Protein AF-A0A7S3BEZ9-F1 (afdb_monomer)

pLDDT: mean 72.68, std 18.59, range [38.16, 94.31]

Organism: NCBI:txid676789

Nearest PDB structures (foldseek):
  4niq-assembly1_A  TM=9.915E-01  e=3.257E-05  Saccharomyces cerevisiae S288C
  5fvl-assembly2_B  TM=9.717E-01  e=6.662E-05  Saccharomyces cerevisiae
  4a5x-assembly1_A  TM=9.740E-01  e=1.668E-03  Homo sapiens
  4a5x-assembly2_B  TM=9.701E-01  e=1.770E-03  Homo sapiens
  2crb-assembly1_A  TM=7.505E-01  e=8.538E-02  Mus musculus

Structure (mmCIF, N/CA/C/O backbone):
data_AF-A0A7S3BEZ9-F1
#
_entry.id   AF-A0A7S3BEZ9-F1
#
loop_
_atom_site.group_PDB
_atom_site.id
_atom_site.type_symbol
_atom_site.label_atom_id
_atom_site.label_alt_id
_atom_site.label_comp_id
_atom_site.label_asym_id
_atom_site.label_entity_id
_atom_site.label_seq_id
_atom_site.pdbx_PDB_ins_code
_atom_site.Cartn_x
_atom_site.Cartn_y
_atom_site.Cartn_z
_atom_site.occupancy
_atom_site.B_iso_or_equiv
_atom_site.auth_seq_id
_atom_site.auth_comp_id
_atom_site.auth_asym_id
_atom_site.auth_atom_id
_atom_site.pdbx_PDB_model_num
ATOM 1 N N . ARG A 1 1 ? 32.482 -6.217 -63.072 1.00 49.97 1 ARG A N 1
ATOM 2 C CA . ARG A 1 1 ? 32.325 -4.772 -62.783 1.00 49.97 1 ARG A CA 1
ATOM 3 C C . ARG A 1 1 ? 30.826 -4.522 -62.834 1.00 49.97 1 ARG A C 1
ATOM 5 O O . ARG A 1 1 ? 30.268 -4.773 -63.882 1.00 49.97 1 ARG A O 1
ATOM 12 N N . ASP A 1 2 ? 30.095 -4.212 -61.782 1.00 45.16 2 ASP A N 1
ATOM 13 C CA . ASP A 1 2 ? 30.437 -3.651 -60.484 1.00 45.16 2 ASP A CA 1
ATOM 14 C C . ASP A 1 2 ? 29.335 -4.086 -59.501 1.00 45.16 2 ASP A C 1
ATOM 16 O O . ASP A 1 2 ? 28.160 -4.109 -59.862 1.00 45.16 2 ASP A O 1
ATOM 20 N N . ALA A 1 3 ? 29.726 -4.532 -58.310 1.00 56.84 3 ALA A N 1
ATOM 21 C CA . ALA A 1 3 ? 28.815 -4.976 -57.267 1.00 56.84 3 ALA A CA 1
ATOM 22 C C . ALA A 1 3 ? 28.530 -3.791 -56.342 1.00 56.84 3 ALA A C 1
ATOM 24 O O . ALA A 1 3 ? 29.341 -3.489 -55.469 1.00 56.84 3 ALA A O 1
ATOM 25 N N . THR A 1 4 ? 27.383 -3.132 -56.502 1.00 60.38 4 THR A N 1
ATOM 26 C CA . THR A 1 4 ? 27.007 -2.012 -55.631 1.00 60.38 4 THR A CA 1
ATOM 27 C C . THR A 1 4 ? 25.866 -2.402 -54.684 1.00 60.38 4 THR A C 1
ATOM 29 O O . THR A 1 4 ? 24.685 -2.291 -54.987 1.00 60.38 4 THR A O 1
ATOM 32 N N . ALA A 1 5 ? 26.298 -2.929 -53.536 1.00 56.25 5 ALA A N 1
ATOM 33 C CA . ALA A 1 5 ? 25.786 -2.769 -52.171 1.00 56.25 5 ALA A CA 1
ATOM 34 C C . ALA A 1 5 ? 24.265 -2.639 -51.911 1.00 56.25 5 ALA A C 1
ATOM 36 O O . ALA A 1 5 ? 23.652 -1.586 -52.075 1.00 56.25 5 ALA A O 1
ATOM 37 N N . LEU A 1 6 ? 23.713 -3.685 -51.286 1.00 54.84 6 LEU A N 1
ATOM 38 C CA . LEU A 1 6 ? 22.530 -3.610 -50.424 1.00 54.84 6 LEU A CA 1
ATOM 39 C C . LEU A 1 6 ? 22.815 -2.715 -49.195 1.00 54.84 6 LEU A C 1
ATOM 41 O O . LEU A 1 6 ? 23.927 -2.759 -48.660 1.00 54.84 6 LEU A O 1
ATOM 45 N N . PRO A 1 7 ? 21.836 -1.940 -48.690 1.00 61.09 7 PRO A N 1
ATOM 46 C CA . PRO A 1 7 ? 22.028 -1.133 -47.490 1.00 61.09 7 PRO A CA 1
ATOM 47 C C . PRO A 1 7 ? 22.248 -2.031 -46.260 1.00 61.09 7 PRO A C 1
ATOM 49 O O . PRO A 1 7 ? 21.551 -3.040 -46.106 1.00 61.09 7 PRO A O 1
ATOM 52 N N . PRO A 1 8 ? 23.157 -1.673 -45.332 1.00 58.94 8 PRO A N 1
ATOM 53 C CA . PRO A 1 8 ? 23.285 -2.404 -44.085 1.00 58.94 8 PRO A CA 1
ATOM 54 C C . PRO A 1 8 ? 21.978 -2.282 -43.300 1.00 58.94 8 PRO A C 1
ATOM 56 O O . PRO A 1 8 ? 21.511 -1.182 -42.988 1.00 58.94 8 PRO A O 1
ATOM 59 N N . CYS A 1 9 ? 21.398 -3.436 -42.966 1.00 47.84 9 CYS A N 1
ATOM 60 C CA . CYS A 1 9 ? 20.306 -3.575 -42.016 1.00 47.84 9 CYS A CA 1
ATOM 61 C C . CYS A 1 9 ? 20.546 -2.638 -40.824 1.00 47.84 9 CYS A C 1
ATOM 63 O O . CYS A 1 9 ? 21.565 -2.759 -40.138 1.00 47.84 9 CYS A O 1
ATOM 65 N N . ARG A 1 10 ? 19.613 -1.709 -40.564 1.00 52.47 10 ARG A N 1
ATOM 66 C CA . ARG A 1 10 ? 19.611 -0.873 -39.355 1.00 52.47 10 ARG A CA 1
ATOM 67 C C . ARG A 1 10 ? 19.672 -1.789 -38.137 1.00 52.47 10 ARG A C 1
ATOM 69 O O . ARG A 1 10 ? 18.662 -2.320 -37.676 1.00 52.47 10 ARG A O 1
ATOM 76 N N . ARG A 1 11 ? 20.881 -1.983 -37.614 1.00 51.56 11 ARG A N 1
ATOM 77 C CA . ARG A 1 11 ? 21.129 -2.731 -36.391 1.00 51.56 11 ARG A CA 1
ATOM 78 C C . ARG A 1 11 ? 20.427 -1.977 -35.274 1.00 51.56 11 ARG A C 1
ATOM 80 O O . ARG A 1 11 ? 20.791 -0.854 -34.937 1.00 51.56 11 ARG A O 1
ATOM 87 N N . ARG A 1 12 ? 19.375 -2.611 -34.770 1.00 54.81 12 A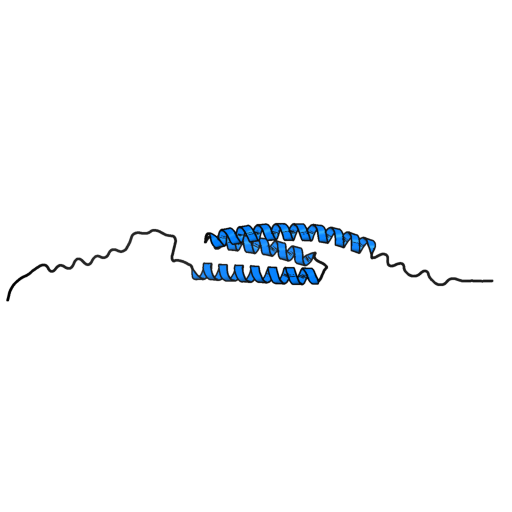RG A N 1
ATOM 88 C CA . ARG A 1 12 ? 18.493 -2.221 -33.670 1.00 54.81 12 ARG A CA 1
ATOM 89 C C . ARG A 1 12 ? 19.327 -1.829 -32.439 1.00 54.81 12 ARG A C 1
ATOM 91 O O . ARG A 1 12 ? 19.551 -2.634 -31.541 1.00 54.81 12 ARG A O 1
ATOM 98 N N . ARG A 1 13 ? 19.817 -0.588 -32.408 1.00 53.06 13 ARG A N 1
ATOM 99 C CA . ARG A 1 13 ? 20.582 0.024 -31.311 1.00 53.06 13 ARG A CA 1
ATOM 100 C C . ARG A 1 13 ? 19.617 0.429 -30.189 1.00 53.06 13 ARG A C 1
ATOM 102 O O . ARG A 1 13 ? 19.480 1.597 -29.869 1.00 53.06 13 ARG A O 1
ATOM 109 N N . GLY A 1 14 ? 18.862 -0.540 -29.674 1.00 53.50 14 GLY A N 1
ATOM 110 C CA . GLY A 1 14 ? 17.801 -0.296 -28.690 1.00 53.50 14 GLY A CA 1
ATOM 111 C C . GLY A 1 14 ? 17.552 -1.438 -27.706 1.00 53.50 14 GLY A C 1
ATOM 112 O O . GLY A 1 14 ? 16.624 -1.355 -26.913 1.00 53.50 14 GLY A O 1
ATOM 113 N N . SER A 1 15 ? 18.338 -2.520 -27.731 1.00 55.62 15 SER A N 1
ATOM 114 C CA . SER A 1 15 ? 18.102 -3.686 -26.863 1.00 55.62 15 SER A CA 1
ATOM 115 C C . SER A 1 15 ? 19.077 -3.818 -25.689 1.00 55.62 15 SER A C 1
ATOM 117 O O . SER A 1 15 ? 18.706 -4.428 -24.692 1.00 55.62 15 SER A O 1
ATOM 119 N N . ALA A 1 16 ? 20.282 -3.241 -25.753 1.00 54.56 16 ALA A N 1
ATOM 120 C CA . ALA A 1 16 ? 21.244 -3.299 -24.646 1.00 54.56 16 ALA A CA 1
ATOM 121 C C . ALA A 1 16 ? 20.912 -2.281 -23.538 1.00 54.56 16 ALA A C 1
ATOM 123 O O . ALA A 1 16 ? 20.805 -2.660 -22.374 1.00 54.56 16 ALA A O 1
ATOM 124 N N . GLU A 1 17 ? 20.633 -1.024 -23.900 1.00 52.66 17 GLU A N 1
ATOM 125 C CA . GLU A 1 17 ? 20.194 0.015 -22.953 1.00 52.66 17 GLU A CA 1
ATOM 126 C C . GLU A 1 17 ? 18.834 -0.303 -22.326 1.00 52.66 17 GLU A C 1
ATOM 128 O O . GLU A 1 17 ? 18.657 -0.143 -21.123 1.00 52.66 17 GLU A O 1
ATOM 133 N N . ALA A 1 18 ? 17.892 -0.852 -23.101 1.00 54.62 18 ALA A N 1
ATOM 134 C CA . ALA A 1 18 ? 16.597 -1.278 -22.572 1.00 54.62 18 ALA A CA 1
ATOM 135 C C . ALA A 1 18 ? 16.729 -2.432 -21.559 1.00 54.62 18 ALA A C 1
ATOM 137 O O . ALA A 1 18 ? 15.995 -2.464 -20.573 1.00 54.62 18 ALA A O 1
ATOM 138 N N . ARG A 1 19 ? 17.684 -3.355 -21.758 1.00 58.59 19 ARG A N 1
ATOM 139 C CA . ARG A 1 19 ? 17.983 -4.444 -20.808 1.00 58.59 19 ARG A CA 1
ATOM 140 C C . ARG A 1 19 ? 18.719 -3.944 -19.560 1.00 58.59 19 ARG A C 1
ATOM 142 O O . ARG A 1 19 ? 18.429 -4.420 -18.466 1.00 58.59 19 ARG A O 1
ATOM 149 N N . ALA A 1 20 ? 19.622 -2.971 -19.696 1.00 58.28 20 ALA A N 1
ATOM 150 C CA . ALA A 1 20 ? 20.299 -2.335 -18.563 1.00 58.28 20 ALA A CA 1
ATOM 151 C C . ALA A 1 20 ? 19.331 -1.484 -17.718 1.00 58.28 20 ALA A C 1
ATOM 153 O O . ALA A 1 20 ? 19.311 -1.600 -16.493 1.00 58.28 20 ALA A O 1
ATOM 154 N N . ALA A 1 21 ? 18.455 -0.712 -18.367 1.00 58.12 21 ALA A N 1
ATOM 155 C CA . ALA A 1 21 ? 17.374 0.018 -17.711 1.00 58.12 21 ALA A CA 1
ATOM 156 C C . ALA A 1 21 ? 16.372 -0.930 -17.031 1.00 58.12 21 ALA A C 1
ATOM 158 O O . ALA A 1 21 ? 15.931 -0.646 -15.922 1.00 58.12 21 ALA A O 1
ATOM 159 N N . ALA A 1 22 ? 16.061 -2.082 -17.640 1.00 57.75 22 ALA A N 1
ATOM 160 C CA . ALA A 1 22 ? 15.207 -3.104 -17.030 1.00 57.75 22 ALA A CA 1
ATOM 161 C C . ALA A 1 22 ? 15.854 -3.761 -15.798 1.00 57.75 22 ALA A C 1
ATOM 163 O O . ALA A 1 22 ? 15.165 -3.992 -14.810 1.00 57.75 22 ALA A O 1
ATOM 164 N N . ARG A 1 23 ? 17.173 -4.005 -15.809 1.00 61.34 23 ARG A N 1
ATOM 165 C CA . ARG A 1 23 ? 17.905 -4.502 -14.628 1.00 61.34 23 ARG A CA 1
ATOM 166 C C . ARG A 1 23 ? 17.942 -3.478 -13.492 1.00 61.34 23 ARG A C 1
ATOM 168 O O . ARG A 1 23 ? 17.715 -3.845 -12.345 1.00 61.34 23 ARG A O 1
ATOM 175 N N . ARG A 1 24 ? 18.158 -2.195 -13.800 1.00 60.50 24 ARG A N 1
ATOM 176 C CA . ARG A 1 24 ? 18.119 -1.112 -12.801 1.00 60.50 24 ARG A CA 1
ATOM 177 C C . ARG A 1 24 ? 16.710 -0.910 -12.229 1.00 60.50 24 ARG A C 1
ATOM 179 O O . ARG A 1 24 ? 16.564 -0.737 -11.025 1.00 60.50 24 ARG A O 1
ATOM 186 N N . ALA A 1 25 ? 15.679 -1.006 -13.070 1.00 61.22 25 ALA A N 1
ATOM 187 C CA . ALA A 1 25 ? 14.281 -0.928 -12.649 1.00 61.22 25 ALA A CA 1
ATOM 188 C C . ALA A 1 25 ? 13.854 -2.128 -11.786 1.00 61.22 25 ALA A C 1
ATOM 190 O O . ALA A 1 25 ? 13.164 -1.929 -10.792 1.00 61.22 25 ALA A O 1
ATOM 191 N N . ALA A 1 26 ? 14.308 -3.346 -12.106 1.00 63.16 26 ALA A N 1
ATOM 192 C CA . ALA A 1 26 ? 14.047 -4.540 -11.298 1.00 63.16 26 ALA A CA 1
ATOM 193 C C . ALA A 1 26 ? 14.690 -4.449 -9.902 1.00 63.16 26 ALA A C 1
ATOM 195 O O . ALA A 1 26 ? 14.084 -4.857 -8.915 1.00 63.16 26 ALA A O 1
ATOM 196 N N . MET A 1 27 ? 15.887 -3.861 -9.805 1.00 65.56 27 MET A N 1
ATOM 197 C CA . MET A 1 27 ? 16.560 -3.660 -8.521 1.00 65.56 27 MET A CA 1
ATOM 198 C C . MET A 1 27 ? 15.812 -2.640 -7.656 1.00 65.56 27 MET A C 1
ATOM 200 O O . MET A 1 27 ? 15.576 -2.897 -6.482 1.00 65.56 27 MET A O 1
ATOM 204 N N . SER A 1 28 ? 15.341 -1.527 -8.230 1.00 72.00 28 SER A N 1
ATOM 205 C CA . SER A 1 28 ? 14.499 -0.573 -7.497 1.00 72.00 28 SER A CA 1
ATOM 206 C C . SER A 1 28 ? 13.116 -1.137 -7.145 1.00 72.00 28 SER A C 1
ATOM 208 O O . SER A 1 28 ? 12.633 -0.886 -6.047 1.00 72.00 28 SER A O 1
ATOM 210 N N . PHE A 1 29 ? 12.495 -1.934 -8.020 1.00 75.69 29 PHE A N 1
ATOM 211 C CA . PHE A 1 29 ? 11.214 -2.593 -7.748 1.00 75.69 29 PHE A CA 1
ATOM 212 C C . PHE A 1 29 ? 11.270 -3.482 -6.500 1.00 75.69 29 PHE A C 1
ATOM 214 O O . PHE A 1 29 ? 10.401 -3.368 -5.636 1.00 75.69 29 PHE A O 1
ATOM 221 N N . SER A 1 30 ? 12.305 -4.321 -6.380 1.00 78.06 30 SER A N 1
ATOM 222 C CA . SER A 1 30 ? 12.477 -5.193 -5.214 1.00 78.06 30 SER A CA 1
ATOM 223 C C . SER A 1 30 ? 12.607 -4.397 -3.916 1.00 78.06 30 SER A C 1
ATOM 225 O O . SER A 1 30 ? 11.914 -4.721 -2.959 1.00 78.06 30 SER A O 1
ATOM 227 N N . ASN A 1 31 ? 13.382 -3.304 -3.917 1.00 84.81 31 ASN A N 1
ATOM 228 C CA . ASN A 1 31 ? 13.535 -2.443 -2.739 1.00 84.81 31 ASN A CA 1
ATOM 229 C C . ASN A 1 31 ? 12.192 -1.832 -2.301 1.00 84.81 31 ASN A C 1
ATOM 231 O O . ASN A 1 31 ? 11.801 -1.963 -1.147 1.00 84.81 31 ASN A O 1
ATOM 235 N N . PHE A 1 32 ? 11.437 -1.219 -3.223 1.00 84.50 32 PHE A N 1
ATOM 236 C CA . PHE A 1 32 ? 10.147 -0.607 -2.874 1.00 84.50 32 PHE A CA 1
ATOM 237 C C . PHE A 1 32 ? 9.112 -1.636 -2.415 1.00 84.50 32 PHE A C 1
ATOM 239 O O . PHE A 1 32 ? 8.347 -1.368 -1.491 1.00 84.50 32 PHE A O 1
ATOM 246 N N . LYS A 1 33 ? 9.091 -2.816 -3.044 1.00 84.25 33 LYS A N 1
ATOM 247 C CA . LYS A 1 33 ? 8.222 -3.926 -2.643 1.00 84.25 33 LYS A CA 1
ATOM 248 C C . LYS A 1 33 ? 8.562 -4.404 -1.229 1.00 84.25 33 LYS A C 1
ATOM 250 O O . LYS A 1 33 ? 7.650 -4.618 -0.438 1.00 84.25 33 LYS A O 1
ATOM 255 N N . GLU A 1 34 ? 9.839 -4.606 -0.921 1.00 89.19 34 GLU A N 1
ATOM 256 C CA . GLU A 1 34 ? 10.287 -5.065 0.398 1.00 89.19 34 GLU A CA 1
ATOM 257 C C . GLU A 1 34 ? 9.929 -4.051 1.482 1.00 89.19 34 GLU A C 1
ATOM 259 O O . GLU A 1 34 ? 9.266 -4.416 2.451 1.00 89.19 34 GLU A O 1
ATOM 264 N N . THR A 1 35 ? 10.236 -2.770 1.260 1.00 90.00 35 THR A N 1
ATOM 265 C CA . THR A 1 35 ? 9.848 -1.683 2.167 1.00 90.00 35 THR A CA 1
ATOM 266 C C . THR A 1 35 ? 8.331 -1.623 2.369 1.00 90.00 35 THR A C 1
ATOM 268 O O . THR A 1 35 ? 7.865 -1.525 3.502 1.00 90.00 35 THR A O 1
ATOM 271 N N . ALA A 1 36 ? 7.534 -1.747 1.301 1.00 90.50 36 ALA A N 1
ATOM 272 C CA . ALA A 1 36 ? 6.075 -1.755 1.409 1.00 90.50 36 ALA A CA 1
ATOM 273 C C . ALA A 1 36 ? 5.563 -2.922 2.271 1.00 90.50 36 ALA A C 1
ATOM 275 O O . ALA A 1 36 ? 4.684 -2.731 3.109 1.00 90.50 36 ALA A O 1
ATOM 276 N N . ILE A 1 37 ? 6.136 -4.120 2.110 1.00 91.19 37 ILE A N 1
ATOM 277 C CA . ILE A 1 37 ? 5.778 -5.297 2.913 1.00 91.19 37 ILE A CA 1
ATOM 278 C C . ILE A 1 37 ? 6.115 -5.078 4.392 1.00 91.19 37 ILE A C 1
ATOM 280 O O . ILE A 1 37 ? 5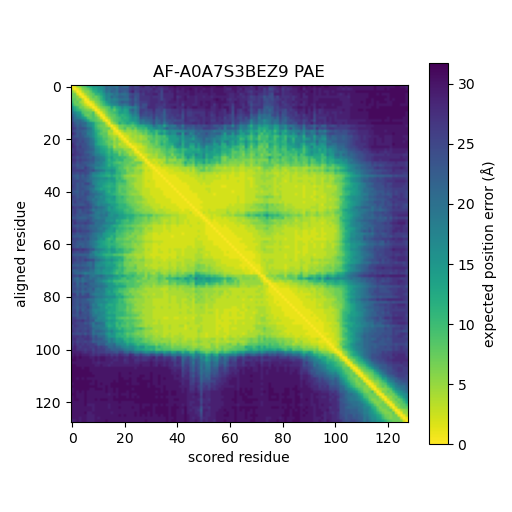.339 -5.494 5.251 1.00 91.19 37 ILE A O 1
ATOM 284 N N . GLU A 1 38 ? 7.233 -4.427 4.712 1.00 93.62 38 GLU A N 1
ATOM 285 C CA . GLU A 1 38 ? 7.566 -4.108 6.104 1.00 93.62 38 GLU A CA 1
ATOM 286 C C . GLU A 1 38 ? 6.538 -3.177 6.749 1.00 93.62 38 GLU A C 1
ATOM 288 O O . GLU A 1 38 ? 6.105 -3.430 7.874 1.00 93.62 38 GLU A O 1
ATOM 293 N N . TYR A 1 39 ? 6.099 -2.138 6.033 1.00 94.06 39 TYR A N 1
ATOM 294 C CA . TYR A 1 39 ? 5.050 -1.247 6.529 1.00 94.06 39 TYR A CA 1
ATOM 295 C C . TYR A 1 39 ? 3.712 -1.967 6.699 1.00 94.06 39 TYR A C 1
ATOM 297 O O . TYR A 1 39 ? 3.066 -1.779 7.725 1.00 94.06 39 TYR A O 1
ATOM 305 N N . VAL A 1 40 ? 3.326 -2.840 5.761 1.00 92.38 40 VAL A N 1
ATOM 306 C CA . VAL A 1 40 ? 2.110 -3.661 5.899 1.00 92.38 40 VAL A CA 1
ATOM 307 C C . VAL A 1 40 ? 2.187 -4.556 7.132 1.00 92.38 40 VAL A C 1
ATOM 309 O O . VAL A 1 40 ? 1.227 -4.625 7.889 1.00 92.38 40 VAL A O 1
ATOM 312 N N . LYS A 1 41 ? 3.320 -5.222 7.378 1.00 93.62 41 LYS A N 1
ATOM 313 C CA . LYS A 1 41 ? 3.486 -6.072 8.568 1.00 93.62 41 LYS A CA 1
ATOM 314 C C . LYS A 1 41 ? 3.303 -5.281 9.861 1.00 93.62 41 LYS A C 1
ATOM 316 O O . LYS A 1 41 ? 2.619 -5.753 10.762 1.00 93.62 41 LYS A O 1
ATOM 321 N N . LYS A 1 42 ? 3.880 -4.077 9.930 1.00 94.19 42 LYS A N 1
ATOM 322 C CA . LYS A 1 42 ? 3.681 -3.164 11.064 1.00 94.19 42 LYS A 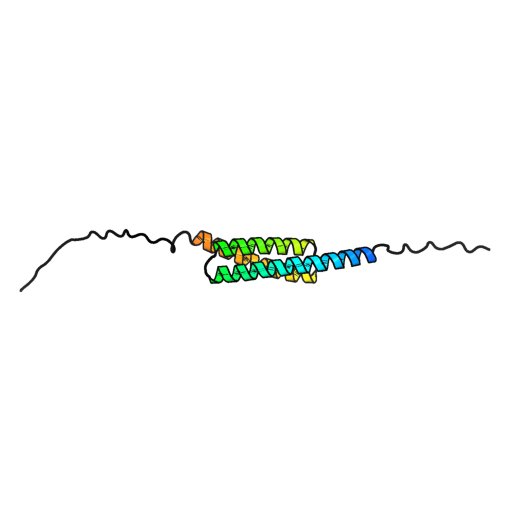CA 1
ATOM 323 C C . LYS A 1 42 ? 2.214 -2.753 11.185 1.00 94.19 42 LYS A C 1
ATOM 325 O O . LYS A 1 42 ? 1.662 -2.816 12.271 1.00 94.19 42 LYS A O 1
ATOM 330 N N . ALA A 1 43 ? 1.563 -2.418 10.073 1.00 92.88 43 ALA A N 1
ATOM 331 C CA . ALA A 1 43 ? 0.154 -2.038 10.062 1.00 92.88 43 ALA A CA 1
ATOM 332 C C . ALA A 1 43 ? -0.765 -3.164 10.565 1.00 92.88 43 ALA A C 1
ATOM 334 O O . ALA A 1 43 ? -1.681 -2.895 11.330 1.00 92.88 43 ALA A O 1
ATOM 335 N N . VAL A 1 44 ? -0.509 -4.418 10.175 1.00 93.25 44 VAL A N 1
ATOM 336 C CA . VAL A 1 44 ? -1.265 -5.592 10.648 1.00 93.25 44 VAL A CA 1
ATOM 337 C C . VAL A 1 44 ? -1.061 -5.825 12.146 1.00 93.25 44 VAL A C 1
ATOM 339 O O . VAL A 1 44 ? -2.009 -6.204 12.832 1.00 93.25 44 VAL A O 1
ATOM 342 N N . ALA A 1 45 ? 0.151 -5.599 12.660 1.00 94.31 45 ALA A N 1
ATOM 343 C CA . ALA A 1 45 ? 0.417 -5.695 14.093 1.00 94.31 45 ALA A CA 1
ATOM 344 C C . ALA A 1 45 ? -0.418 -4.664 14.871 1.00 94.31 45 ALA A C 1
ATOM 346 O O . ALA A 1 45 ? -1.191 -5.051 15.740 1.00 94.31 45 ALA A O 1
ATOM 347 N N . GLU A 1 46 ? -0.367 -3.391 14.468 1.00 91.88 46 GLU A N 1
ATOM 348 C CA . GLU A 1 46 ? -1.153 -2.307 15.081 1.00 91.88 46 GLU A CA 1
ATOM 349 C C . GLU A 1 46 ? -2.671 -2.528 14.954 1.00 91.88 46 GLU A C 1
ATOM 351 O O . GLU A 1 46 ? -3.429 -2.259 15.882 1.00 91.88 46 GLU A O 1
ATOM 356 N N . ASP A 1 47 ? -3.129 -3.054 13.813 1.00 91.00 47 ASP A N 1
ATOM 357 C CA . ASP A 1 47 ? -4.533 -3.414 13.575 1.00 91.00 47 ASP A CA 1
ATOM 358 C C . ASP A 1 47 ? -5.002 -4.513 14.542 1.00 91.00 47 ASP A C 1
ATOM 360 O O . ASP A 1 47 ? -6.088 -4.437 15.113 1.00 91.00 47 ASP A O 1
ATOM 364 N N . THR A 1 48 ? -4.147 -5.506 14.799 1.00 90.50 48 THR A N 1
ATOM 365 C CA . THR A 1 48 ? -4.429 -6.585 15.760 1.00 90.50 48 THR A CA 1
ATOM 366 C C . THR A 1 48 ? -4.414 -6.081 17.206 1.00 90.50 48 THR A C 1
ATOM 368 O O . THR A 1 48 ? -5.166 -6.585 18.039 1.00 90.50 48 THR A O 1
ATOM 371 N N . GLU A 1 49 ? -3.599 -5.068 17.506 1.00 90.50 49 GLU A N 1
ATOM 372 C CA . GLU A 1 49 ? -3.556 -4.395 18.811 1.00 90.50 49 GLU A CA 1
ATOM 373 C C . GLU A 1 49 ? -4.740 -3.436 19.040 1.00 90.50 49 GLU A C 1
ATOM 375 O O . GLU A 1 49 ? -4.955 -2.976 20.161 1.00 90.50 49 GLU A O 1
ATOM 380 N N . GLY A 1 50 ? -5.550 -3.165 18.010 1.00 86.56 50 GLY A N 1
ATOM 381 C CA . GLY A 1 50 ? -6.691 -2.248 18.077 1.00 86.56 50 GLY A CA 1
ATOM 382 C C . GLY A 1 50 ? -6.326 -0.776 17.853 1.00 86.56 50 GLY A C 1
ATOM 383 O O . GLY A 1 50 ? -7.181 0.099 18.006 1.00 86.56 50 GLY A O 1
ATOM 384 N N . ASN A 1 51 ? -5.088 -0.488 17.442 1.00 89.31 51 ASN A N 1
ATOM 385 C CA . ASN A 1 51 ? -4.600 0.851 17.111 1.00 89.31 51 ASN A CA 1
ATOM 386 C C . ASN A 1 51 ? -4.947 1.221 15.660 1.00 89.31 51 ASN A C 1
ATOM 388 O O . ASN A 1 51 ? -4.076 1.466 14.820 1.00 89.31 51 ASN A O 1
ATOM 392 N N . TYR A 1 52 ? -6.242 1.293 15.349 1.00 88.44 52 TYR A N 1
ATOM 393 C CA . TYR A 1 52 ? -6.726 1.476 13.976 1.00 88.44 52 TYR A CA 1
ATOM 394 C C . TYR A 1 52 ? -6.260 2.793 13.321 1.00 88.44 52 TYR A C 1
ATOM 396 O O . TYR A 1 52 ? -6.001 2.822 12.119 1.00 88.44 52 TYR A O 1
ATOM 404 N N . GLU A 1 53 ? -6.084 3.876 14.089 1.00 88.50 53 GLU A N 1
ATOM 405 C CA . GLU A 1 53 ? -5.581 5.161 13.569 1.00 88.50 53 GLU A CA 1
ATOM 406 C C . GLU A 1 53 ? -4.119 5.082 13.106 1.00 88.50 53 GLU A C 1
ATOM 408 O O . GLU A 1 53 ? -3.752 5.644 12.068 1.00 88.50 53 GLU A O 1
ATOM 413 N N . ALA A 1 54 ? -3.273 4.391 13.876 1.00 89.56 54 ALA A N 1
ATOM 414 C CA . ALA A 1 54 ? -1.868 4.185 13.540 1.00 89.56 54 ALA A CA 1
ATOM 415 C C . ALA A 1 54 ? -1.728 3.171 12.397 1.00 89.56 54 ALA A C 1
ATOM 417 O O . ALA A 1 54 ? -1.001 3.427 11.432 1.00 89.56 54 ALA A O 1
ATOM 418 N N . ALA A 1 55 ? -2.500 2.080 12.453 1.00 91.06 55 ALA A N 1
ATOM 419 C CA . ALA A 1 55 ? -2.570 1.075 11.400 1.00 91.06 55 ALA A CA 1
ATOM 420 C C . ALA A 1 55 ? -2.963 1.697 10.053 1.00 91.06 55 ALA A C 1
ATOM 422 O O . ALA A 1 55 ? -2.285 1.474 9.050 1.00 91.06 55 ALA A O 1
ATOM 423 N N . TYR A 1 56 ? -3.999 2.544 10.027 1.00 90.81 56 TYR A N 1
ATOM 424 C CA . TYR A 1 56 ? -4.439 3.228 8.810 1.00 90.81 56 TYR A CA 1
ATOM 425 C C . TYR A 1 56 ? -3.322 4.075 8.185 1.00 90.81 56 TYR A C 1
ATOM 427 O O . TYR A 1 56 ? -3.062 3.966 6.986 1.00 90.81 56 TYR A O 1
ATOM 435 N N . LYS A 1 57 ? -2.607 4.874 8.989 1.00 92.19 57 LYS A N 1
ATOM 436 C CA . LYS A 1 57 ? -1.476 5.684 8.500 1.00 92.19 57 LYS A CA 1
ATOM 437 C C . LYS A 1 57 ? -0.390 4.808 7.870 1.00 92.19 57 LYS A C 1
ATOM 439 O O . LYS A 1 57 ? 0.086 5.122 6.781 1.00 92.19 57 LYS A O 1
ATOM 444 N N . LEU A 1 58 ? -0.043 3.691 8.512 1.00 94.12 58 LEU A N 1
ATOM 445 C CA . LEU A 1 58 ? 0.947 2.742 7.996 1.00 94.12 58 LEU A CA 1
ATOM 446 C C . LEU A 1 58 ? 0.490 2.074 6.690 1.00 94.12 58 LEU A C 1
ATOM 448 O O . LEU A 1 58 ? 1.300 1.936 5.770 1.00 94.12 58 LEU A O 1
ATOM 452 N N . TYR A 1 59 ? -0.794 1.717 6.570 1.00 93.38 59 TYR A N 1
ATOM 453 C CA . TYR A 1 59 ? -1.361 1.203 5.320 1.00 93.38 59 TYR A CA 1
ATOM 454 C C . TYR A 1 59 ? -1.269 2.231 4.190 1.00 93.38 59 TYR A C 1
ATOM 456 O O . TYR A 1 59 ? -0.813 1.889 3.100 1.00 93.38 59 TYR A O 1
ATOM 464 N N . VAL A 1 60 ? -1.622 3.497 4.440 1.00 91.44 60 VAL A N 1
ATOM 465 C CA . VAL A 1 60 ? -1.507 4.570 3.435 1.00 91.44 60 VAL A CA 1
ATOM 466 C C . VAL A 1 60 ? -0.058 4.731 2.972 1.00 91.44 60 VAL A C 1
ATOM 468 O O . VAL A 1 60 ? 0.201 4.726 1.768 1.00 91.44 60 VAL A O 1
ATOM 471 N N . THR A 1 61 ? 0.899 4.780 3.902 1.00 92.38 61 THR A N 1
ATOM 472 C CA . THR A 1 61 ? 2.330 4.851 3.572 1.00 92.38 61 THR A CA 1
ATOM 473 C C . THR A 1 61 ? 2.787 3.644 2.744 1.00 92.38 61 THR A C 1
ATOM 475 O O . THR A 1 61 ? 3.486 3.809 1.745 1.00 92.38 61 THR A O 1
ATOM 478 N N . ALA A 1 62 ? 2.358 2.423 3.082 1.00 91.75 62 ALA A N 1
ATOM 479 C CA . ALA A 1 62 ? 2.675 1.233 2.290 1.00 91.75 62 ALA A CA 1
ATOM 480 C C . ALA A 1 62 ? 2.121 1.315 0.853 1.00 91.75 62 ALA A C 1
ATOM 482 O O . ALA A 1 62 ? 2.812 0.954 -0.107 1.00 91.75 62 ALA A O 1
ATOM 483 N N . LEU A 1 63 ? 0.894 1.821 0.685 1.00 91.00 63 LEU A N 1
ATOM 484 C CA . LEU A 1 63 ? 0.243 1.985 -0.619 1.00 91.00 63 LEU A CA 1
ATOM 485 C C . LEU A 1 63 ? 0.997 2.975 -1.526 1.00 91.00 63 LEU A C 1
ATOM 487 O O . LEU A 1 63 ? 1.082 2.754 -2.739 1.00 91.00 63 LEU A O 1
ATOM 491 N N . GLU A 1 64 ? 1.612 4.022 -0.971 1.00 90.31 64 GLU A N 1
ATOM 492 C CA . GLU A 1 64 ? 2.454 4.957 -1.734 1.00 90.31 64 GLU A CA 1
ATOM 493 C C . GLU A 1 64 ? 3.694 4.274 -2.337 1.00 90.31 64 GLU A C 1
ATOM 495 O O . GLU A 1 64 ? 4.040 4.495 -3.509 1.00 90.31 64 GLU A O 1
ATOM 500 N N . TYR A 1 65 ? 4.327 3.372 -1.581 1.00 90.06 65 TYR A N 1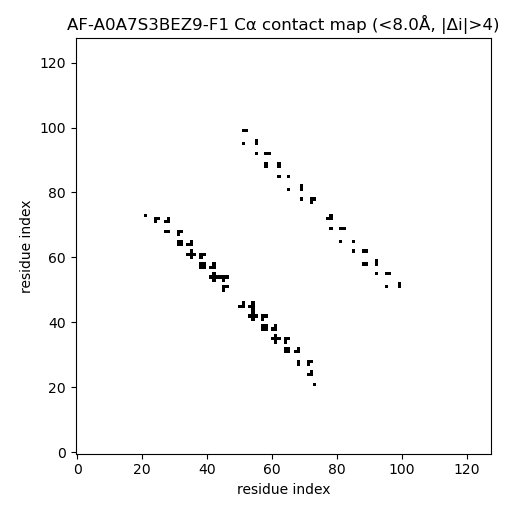
ATOM 501 C CA . TYR A 1 65 ? 5.445 2.566 -2.078 1.00 90.06 65 TYR A CA 1
ATOM 502 C C . TYR A 1 65 ? 5.000 1.589 -3.172 1.00 90.06 65 TYR A C 1
ATOM 504 O O . TYR A 1 65 ? 5.659 1.490 -4.212 1.00 90.06 65 TYR A O 1
ATOM 512 N N . PHE A 1 66 ? 3.845 0.935 -3.009 1.00 87.75 66 PHE A N 1
ATOM 513 C CA . PHE A 1 66 ? 3.277 0.065 -4.045 1.00 87.75 66 PHE A CA 1
ATOM 514 C C . PHE A 1 66 ? 2.963 0.819 -5.345 1.00 87.75 66 PHE A C 1
ATOM 516 O O . PHE A 1 66 ? 3.259 0.325 -6.436 1.00 87.75 66 PHE A O 1
ATOM 523 N N . LYS A 1 67 ? 2.435 2.046 -5.258 1.00 87.44 67 LYS A N 1
ATOM 524 C CA . LYS A 1 67 ? 2.188 2.904 -6.429 1.00 87.44 67 LYS A CA 1
ATOM 525 C C . LYS A 1 67 ? 3.482 3.234 -7.173 1.00 87.44 67 LYS A C 1
ATOM 527 O O . LYS A 1 67 ? 3.528 3.198 -8.405 1.00 87.44 67 LYS A O 1
ATOM 532 N N . THR A 1 68 ? 4.550 3.515 -6.430 1.00 86.12 68 THR A N 1
ATOM 533 C CA . THR A 1 68 ? 5.878 3.766 -7.004 1.00 86.12 68 THR A CA 1
ATOM 534 C C . THR A 1 68 ? 6.433 2.508 -7.670 1.00 86.12 68 THR A C 1
ATOM 536 O O . THR A 1 68 ? 6.939 2.577 -8.790 1.00 86.12 68 THR A O 1
ATOM 539 N N . ALA A 1 69 ? 6.249 1.338 -7.057 1.00 85.25 69 ALA A N 1
ATOM 540 C CA . ALA A 1 69 ? 6.625 0.058 -7.647 1.00 85.25 69 ALA A CA 1
ATOM 541 C C . ALA A 1 69 ? 5.871 -0.225 -8.967 1.00 85.25 69 ALA A C 1
ATOM 543 O O . ALA A 1 69 ? 6.495 -0.624 -9.952 1.00 85.25 69 ALA A O 1
ATOM 544 N N . LEU A 1 70 ? 4.568 0.085 -9.053 1.00 85.25 70 LEU A N 1
ATOM 545 C CA . LEU A 1 70 ? 3.780 -0.040 -10.295 1.00 85.25 70 LEU A CA 1
ATOM 546 C C . LEU A 1 70 ? 4.289 0.858 -11.433 1.00 85.25 70 LEU A C 1
ATOM 548 O O . LEU A 1 70 ? 4.206 0.473 -12.604 1.00 85.25 70 LEU A O 1
ATOM 552 N N . LYS A 1 71 ? 4.817 2.045 -11.103 1.00 82.62 71 LYS A N 1
ATOM 553 C CA . LYS A 1 71 ? 5.348 3.009 -12.081 1.00 82.62 71 LYS A CA 1
ATOM 554 C C . LYS A 1 71 ? 6.590 2.479 -12.802 1.00 82.62 71 LYS A C 1
ATOM 556 O O . LYS A 1 71 ? 6.741 2.712 -14.001 1.00 82.62 71 LYS A O 1
ATOM 561 N N . TYR A 1 72 ? 7.474 1.791 -12.079 1.00 80.00 72 TYR A N 1
ATOM 562 C CA . TYR A 1 72 ? 8.754 1.313 -12.613 1.00 80.00 72 TYR A CA 1
ATOM 563 C C . TYR A 1 72 ? 8.714 -0.128 -13.117 1.00 80.00 72 TYR A C 1
ATOM 565 O O . TYR A 1 72 ? 9.569 -0.511 -13.919 1.00 80.00 72 TYR A O 1
ATOM 573 N N . GLU A 1 73 ? 7.716 -0.912 -12.709 1.00 75.69 73 GLU A N 1
ATOM 574 C CA . GLU A 1 73 ? 7.553 -2.266 -13.215 1.00 75.69 73 GLU A CA 1
ATOM 575 C C . GLU A 1 73 ? 7.230 -2.239 -14.719 1.00 75.69 73 GLU A C 1
ATOM 577 O O . GLU A 1 73 ? 6.403 -1.457 -15.201 1.00 75.69 73 GLU A O 1
ATOM 582 N N . LYS A 1 74 ? 7.891 -3.099 -15.495 1.00 74.44 74 LYS A N 1
ATOM 583 C CA . LYS A 1 74 ? 7.651 -3.230 -16.944 1.00 74.44 74 LYS A CA 1
ATOM 584 C C . LYS A 1 74 ? 6.952 -4.540 -17.285 1.00 74.44 74 LYS A C 1
ATOM 586 O O . LYS A 1 74 ? 6.302 -4.609 -18.326 1.00 74.44 74 LYS A O 1
ATOM 591 N N . ASN A 1 75 ? 7.021 -5.538 -16.405 1.00 79.31 75 ASN A N 1
ATOM 592 C CA . ASN A 1 75 ? 6.414 -6.841 -16.629 1.00 79.31 75 ASN A CA 1
ATOM 593 C C . ASN A 1 75 ? 4.912 -6.816 -16.296 1.00 79.31 75 ASN A C 1
ATOM 595 O O . ASN A 1 75 ? 4.538 -6.524 -15.157 1.00 79.31 75 ASN A O 1
ATOM 599 N N . PRO A 1 76 ? 4.027 -7.163 -17.248 1.00 83.62 76 PRO A N 1
ATOM 600 C CA . PRO A 1 76 ? 2.584 -7.159 -17.012 1.00 83.62 76 PRO A CA 1
ATOM 601 C C . PRO A 1 76 ? 2.147 -8.216 -15.987 1.00 83.62 76 PRO A C 1
ATOM 603 O O . PRO A 1 76 ? 1.198 -7.974 -15.247 1.00 83.62 76 PRO A O 1
ATOM 606 N N . SER A 1 77 ? 2.850 -9.351 -15.889 1.00 83.56 77 SER A N 1
ATOM 607 C CA . SER A 1 77 ? 2.544 -10.401 -14.907 1.00 83.56 77 SER A CA 1
ATOM 608 C C . SER A 1 77 ? 2.736 -9.913 -13.471 1.00 83.56 77 SER A C 1
ATOM 610 O O . SER A 1 77 ? 1.840 -10.055 -12.648 1.00 83.56 77 SER A O 1
ATOM 612 N N . ILE A 1 78 ? 3.864 -9.252 -13.190 1.00 84.19 78 ILE A N 1
ATOM 613 C CA . ILE A 1 78 ? 4.165 -8.708 -11.858 1.00 84.19 78 ILE A CA 1
ATOM 614 C C . ILE A 1 78 ? 3.191 -7.580 -11.510 1.00 84.19 78 ILE A C 1
ATOM 616 O O . ILE A 1 78 ? 2.694 -7.524 -10.389 1.00 84.19 78 ILE A O 1
ATOM 620 N N . LYS A 1 79 ? 2.850 -6.717 -12.479 1.00 85.94 79 LYS A N 1
ATOM 621 C CA . LYS A 1 79 ? 1.842 -5.666 -12.280 1.00 85.94 79 LYS A CA 1
ATOM 622 C C . LYS A 1 79 ? 0.497 -6.214 -11.843 1.00 85.94 79 LYS A C 1
ATOM 624 O O . LYS A 1 79 ? -0.122 -5.605 -10.978 1.00 85.94 79 LYS A O 1
ATOM 629 N N . ARG A 1 80 ? 0.041 -7.328 -12.425 1.00 88.56 80 ARG A N 1
ATOM 630 C CA . ARG A 1 80 ? -1.219 -7.962 -12.015 1.00 88.56 80 ARG A CA 1
ATOM 631 C C . ARG A 1 80 ? -1.154 -8.392 -10.556 1.00 88.56 80 ARG A C 1
ATOM 633 O O . ARG A 1 80 ? -1.937 -7.879 -9.768 1.00 88.56 80 ARG A O 1
ATOM 640 N N . THR A 1 81 ? -0.149 -9.185 -10.188 1.00 88.00 81 THR A N 1
ATOM 641 C CA . THR A 1 81 ? 0.030 -9.657 -8.806 1.00 88.00 81 THR A CA 1
ATOM 642 C C . THR A 1 81 ? 0.153 -8.508 -7.807 1.00 88.00 81 THR A C 1
ATOM 644 O O . THR A 1 81 ? -0.433 -8.540 -6.727 1.00 88.00 81 THR A O 1
ATOM 647 N N . LEU A 1 82 ? 0.890 -7.457 -8.168 1.00 87.69 82 LEU A N 1
ATOM 648 C CA . LEU A 1 82 ? 1.055 -6.292 -7.308 1.00 87.69 82 LEU A CA 1
ATOM 649 C C . LEU A 1 82 ? -0.239 -5.493 -7.165 1.00 87.69 82 LEU A C 1
ATOM 651 O O . LEU A 1 82 ? -0.526 -4.992 -6.088 1.00 87.69 82 LEU A O 1
ATOM 655 N N . THR A 1 83 ? -1.020 -5.388 -8.240 1.00 89.06 83 THR A N 1
ATOM 656 C CA . THR A 1 83 ? -2.314 -4.695 -8.244 1.00 89.06 83 THR A CA 1
ATOM 657 C C . THR A 1 83 ? -3.351 -5.457 -7.423 1.00 89.06 83 THR A C 1
ATOM 659 O O . THR A 1 83 ? -4.128 -4.833 -6.713 1.00 89.06 83 THR A O 1
ATOM 662 N N . GLU A 1 84 ? -3.360 -6.789 -7.491 1.00 91.56 84 GLU A N 1
ATOM 663 C CA . GLU A 1 84 ? -4.212 -7.637 -6.64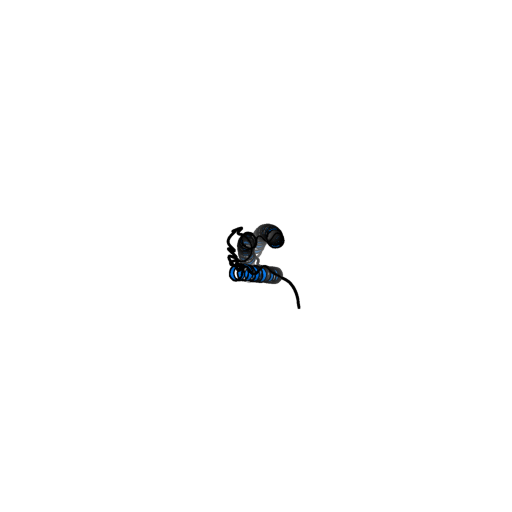8 1.00 91.56 84 GLU A CA 1
ATOM 664 C C . GLU A 1 84 ? -3.912 -7.394 -5.168 1.00 91.56 84 GLU A C 1
ATOM 666 O O . GLU A 1 84 ? -4.814 -7.056 -4.406 1.00 91.56 84 GLU A O 1
ATOM 671 N N . LYS A 1 85 ? -2.629 -7.442 -4.784 1.00 88.19 85 LYS A N 1
ATOM 672 C CA . LYS A 1 85 ? -2.208 -7.160 -3.405 1.00 88.19 85 LYS A CA 1
ATOM 673 C C . LYS A 1 85 ? -2.470 -5.714 -2.988 1.00 88.19 85 LYS A C 1
ATOM 675 O O . LYS A 1 85 ? -2.899 -5.470 -1.869 1.00 88.19 85 LYS A O 1
ATOM 680 N N . PHE A 1 86 ? -2.267 -4.758 -3.889 1.00 89.75 86 PHE A N 1
ATOM 681 C CA . PHE 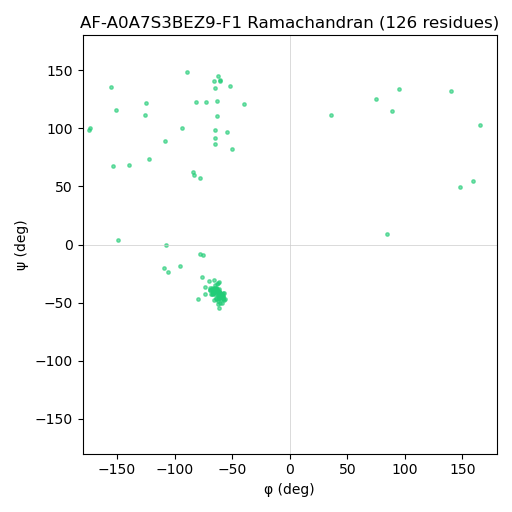A 1 86 ? -2.586 -3.352 -3.651 1.00 89.75 86 PHE A CA 1
ATOM 682 C C . PHE A 1 86 ? -4.073 -3.150 -3.341 1.00 89.75 86 PHE A C 1
ATOM 684 O O . PHE A 1 86 ? -4.399 -2.440 -2.397 1.00 89.75 86 PHE A O 1
ATOM 691 N N . LYS A 1 87 ? -4.969 -3.791 -4.104 1.00 92.19 87 LYS A N 1
ATOM 692 C CA . LYS A 1 87 ? -6.417 -3.720 -3.869 1.00 92.19 87 LYS A CA 1
ATOM 693 C C . LYS A 1 87 ? -6.815 -4.343 -2.534 1.00 92.19 87 LYS A C 1
ATOM 695 O O . LYS A 1 87 ? -7.608 -3.747 -1.823 1.00 92.19 87 LYS A O 1
ATOM 700 N N . GLU A 1 88 ? -6.235 -5.491 -2.188 1.00 90.88 88 GLU A N 1
ATOM 701 C CA . GLU A 1 88 ? -6.482 -6.178 -0.912 1.00 90.88 88 GLU A CA 1
ATOM 702 C C . GLU A 1 88 ? -6.155 -5.274 0.292 1.00 90.88 88 GLU A C 1
ATOM 704 O O . GLU A 1 88 ? -6.951 -5.152 1.221 1.00 90.88 88 GLU A O 1
ATOM 709 N N . TYR A 1 89 ? -5.020 -4.568 0.252 1.00 91.19 89 TYR A N 1
ATOM 710 C CA . TYR A 1 89 ? -4.647 -3.633 1.320 1.00 91.19 89 TYR A CA 1
ATOM 711 C C . TYR A 1 89 ? -5.416 -2.308 1.279 1.00 91.19 89 TYR A C 1
ATOM 713 O O . TYR A 1 89 ? -5.611 -1.690 2.324 1.00 91.19 89 TYR A O 1
ATOM 721 N N . LEU A 1 90 ? -5.857 -1.865 0.099 1.00 91.50 90 LEU A N 1
ATOM 722 C CA . LEU A 1 90 ? -6.700 -0.678 -0.040 1.00 91.50 90 LEU A CA 1
ATOM 723 C C . LEU A 1 90 ? -8.071 -0.909 0.603 1.00 91.50 90 LEU A C 1
ATOM 725 O O . LEU A 1 90 ? -8.488 -0.093 1.417 1.00 91.50 90 LEU A O 1
ATOM 729 N N . ASP A 1 91 ? -8.706 -2.046 0.317 1.00 90.81 91 ASP A N 1
ATOM 730 C CA . ASP A 1 91 ? -9.994 -2.432 0.905 1.00 90.81 91 ASP A CA 1
ATOM 731 C C . ASP A 1 91 ? -9.905 -2.517 2.441 1.00 90.81 91 ASP A C 1
ATOM 733 O O . ASP A 1 91 ? -10.726 -1.940 3.154 1.00 90.81 91 ASP A O 1
ATOM 737 N N . ARG A 1 92 ? -8.818 -3.106 2.972 1.00 89.25 92 ARG A N 1
ATOM 738 C CA . ARG A 1 92 ? -8.528 -3.115 4.420 1.00 89.25 92 ARG A CA 1
ATOM 739 C C . ARG A 1 92 ? -8.433 -1.697 4.994 1.00 89.25 92 ARG A C 1
ATOM 741 O O . ARG A 1 92 ? -8.999 -1.432 6.050 1.00 89.25 92 ARG A O 1
ATOM 748 N N . ALA A 1 93 ? -7.724 -0.787 4.325 1.00 89.62 93 ALA A N 1
ATOM 749 C CA . ALA A 1 93 ? -7.570 0.592 4.786 1.00 89.62 93 ALA A CA 1
ATOM 750 C C . ALA A 1 93 ? -8.901 1.368 4.764 1.00 89.62 93 ALA A C 1
ATOM 752 O O . ALA A 1 93 ? -9.171 2.145 5.680 1.00 89.62 93 ALA A O 1
ATOM 753 N N . GLU A 1 94 ? -9.748 1.144 3.756 1.00 90.06 94 GLU A N 1
ATOM 754 C CA . GLU A 1 94 ? -11.093 1.727 3.688 1.00 90.06 94 GLU A CA 1
ATOM 755 C C . GLU A 1 94 ? -12.003 1.183 4.793 1.00 90.06 94 GLU A C 1
ATOM 757 O O . GLU A 1 94 ? -12.678 1.962 5.470 1.00 90.06 94 GLU A O 1
ATOM 762 N N . ALA A 1 95 ? -11.954 -0.127 5.050 1.00 88.06 95 ALA A N 1
ATOM 763 C CA . ALA A 1 95 ? -12.669 -0.746 6.158 1.00 88.06 95 ALA A CA 1
ATOM 764 C C . ALA A 1 95 ? -12.227 -0.163 7.510 1.00 88.06 95 ALA A C 1
ATOM 766 O O . ALA A 1 95 ? -13.072 0.189 8.331 1.00 88.06 95 ALA A O 1
ATOM 767 N N . LEU A 1 96 ? -10.918 0.021 7.722 1.00 87.25 96 LEU A N 1
ATOM 768 C CA . LEU A 1 96 ? -10.379 0.655 8.928 1.00 87.25 96 LEU A CA 1
ATOM 769 C C . LEU A 1 96 ? -10.869 2.086 9.109 1.00 87.25 96 LEU A C 1
ATOM 771 O O . LEU A 1 96 ? -11.243 2.474 10.213 1.00 87.25 96 LEU A O 1
ATOM 775 N N . LYS A 1 97 ? -10.916 2.869 8.029 1.00 85.19 97 LYS A N 1
ATOM 776 C CA . LYS A 1 97 ? -11.471 4.222 8.073 1.00 85.19 97 LYS A CA 1
ATOM 777 C C . LYS A 1 97 ? -12.960 4.206 8.432 1.00 85.19 97 LYS A C 1
ATOM 779 O O . LYS A 1 97 ? -13.383 5.035 9.227 1.00 85.19 97 LYS A O 1
ATOM 784 N N . GLY A 1 98 ? -13.731 3.258 7.895 1.00 83.38 98 GLY A N 1
ATOM 785 C CA . GLY A 1 98 ? -15.138 3.068 8.258 1.00 83.38 98 GLY A CA 1
ATOM 786 C C . GLY A 1 98 ? -15.326 2.680 9.725 1.00 83.38 98 GL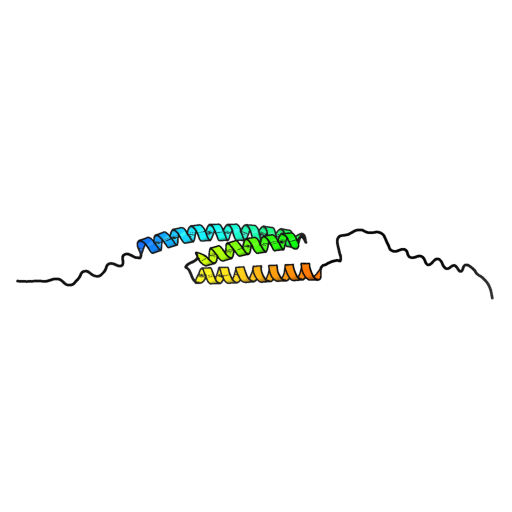Y A C 1
ATOM 787 O O . GLY A 1 98 ? -16.236 3.184 10.377 1.00 83.38 98 GLY A O 1
ATOM 788 N N . VAL A 1 99 ? -14.434 1.848 10.276 1.00 81.38 99 VAL A N 1
ATOM 789 C CA . VAL A 1 99 ? -14.415 1.547 11.714 1.00 81.38 99 VAL A CA 1
ATOM 790 C C . VAL A 1 99 ? -14.098 2.806 12.513 1.00 81.38 99 VAL A C 1
ATOM 792 O O . VAL A 1 99 ? -14.808 3.077 13.466 1.00 81.38 99 VAL A O 1
ATOM 795 N N . LEU A 1 100 ? -13.095 3.600 12.134 1.00 79.19 100 LEU A N 1
ATOM 796 C CA . LEU A 1 100 ? -12.747 4.844 12.836 1.00 79.19 100 LEU A CA 1
ATOM 797 C C . LEU A 1 100 ? -13.886 5.877 12.817 1.00 79.19 100 LEU A C 1
ATOM 799 O O . LEU A 1 100 ? -14.198 6.457 13.855 1.00 79.19 100 LEU A O 1
ATOM 803 N N . ASP A 1 101 ? -14.527 6.064 11.663 1.00 73.94 101 ASP A N 1
ATOM 804 C CA . ASP A 1 101 ? -15.643 6.999 11.467 1.00 73.94 101 ASP A CA 1
ATOM 805 C C . ASP A 1 101 ? -16.914 6.529 12.197 1.00 73.94 101 ASP A C 1
ATOM 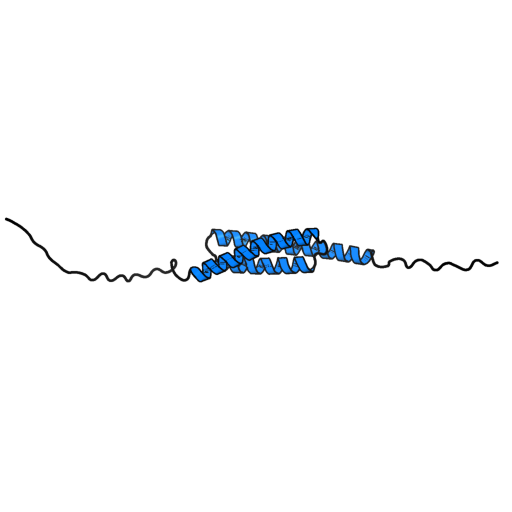807 O O . ASP A 1 101 ? -17.589 7.311 12.861 1.00 73.94 101 ASP A O 1
ATOM 811 N N . GLY A 1 102 ? -17.177 5.218 12.187 1.00 63.38 102 GLY A N 1
ATOM 812 C CA . GLY A 1 102 ? -18.265 4.598 12.944 1.00 63.38 102 GLY A CA 1
ATOM 813 C C . GLY A 1 102 ? -17.988 4.408 14.443 1.00 63.38 102 GLY A C 1
ATOM 814 O O . GLY A 1 102 ? -18.897 4.007 15.170 1.00 63.38 102 GLY A O 1
ATOM 815 N N . ARG A 1 103 ? -16.756 4.655 14.926 1.00 54.38 103 ARG A N 1
ATOM 816 C CA . ARG A 1 103 ? -16.323 4.380 16.315 1.00 54.38 103 ARG A CA 1
ATOM 817 C C . ARG A 1 103 ? -16.147 5.623 17.193 1.00 54.38 103 ARG A C 1
ATOM 819 O O . ARG A 1 103 ? -15.892 5.452 18.386 1.00 54.38 103 ARG A O 1
ATOM 826 N N . GLN A 1 104 ? -16.363 6.848 16.711 1.00 43.66 104 GLN A N 1
ATOM 827 C CA . GLN A 1 104 ? -16.558 7.976 17.635 1.00 43.66 104 GLN A CA 1
ATOM 828 C C . GLN A 1 104 ? -17.938 7.896 18.326 1.00 43.66 104 GLN A C 1
ATOM 830 O O . GLN A 1 104 ? -18.950 7.991 17.637 1.00 43.66 104 GLN A O 1
ATOM 835 N N . PRO A 1 105 ? -18.037 7.864 19.674 1.00 47.50 105 PRO A N 1
ATOM 836 C CA . PRO A 1 105 ? -17.096 7.376 20.682 1.00 47.50 105 PRO A CA 1
ATOM 837 C C . PRO A 1 105 ? -17.768 6.330 21.602 1.00 47.50 105 PRO A C 1
ATOM 839 O O . PRO A 1 105 ? -18.740 6.616 22.297 1.00 47.50 105 PRO A O 1
ATOM 842 N N . SER A 1 106 ? -17.238 5.111 21.688 1.00 48.06 106 SER A N 1
ATOM 843 C CA . SER A 1 106 ? -17.582 4.175 22.780 1.00 48.06 106 SER A CA 1
ATOM 844 C C . SER A 1 106 ? -16.436 3.197 23.023 1.00 48.06 106 SER A C 1
ATOM 846 O O . SER A 1 106 ? -16.495 2.027 22.646 1.00 48.06 106 SER A O 1
ATOM 848 N N . ASN A 1 107 ? -15.317 3.717 23.521 1.00 56.09 107 ASN A N 1
ATOM 849 C CA . ASN A 1 107 ? -14.373 3.036 24.419 1.00 56.09 107 ASN A CA 1
ATOM 850 C C . ASN A 1 107 ? -13.078 3.839 24.446 1.00 56.09 107 ASN A C 1
ATOM 852 O O . ASN A 1 107 ? -12.288 3.761 23.512 1.00 56.09 107 ASN A O 1
ATOM 856 N N . GLY A 1 108 ? -12.867 4.595 25.518 1.00 52.59 108 GLY A N 1
ATOM 857 C CA . GLY A 1 108 ? -11.606 5.297 25.739 1.00 52.59 108 GLY A CA 1
ATOM 858 C C . GLY A 1 108 ? -11.768 6.620 26.473 1.00 52.59 108 GLY A C 1
ATOM 859 O O . GLY A 1 108 ? -11.271 7.635 26.007 1.00 52.59 108 GLY A O 1
ATOM 860 N N . GLY A 1 109 ? -12.489 6.631 27.594 1.00 42.19 109 GLY A N 1
ATOM 861 C CA . GLY A 1 109 ? -12.601 7.809 28.450 1.00 42.19 109 GLY A CA 1
ATOM 862 C C . GLY A 1 109 ? -13.349 7.473 29.730 1.00 42.19 109 GLY A C 1
ATOM 863 O O . GLY A 1 109 ? -14.570 7.363 29.722 1.00 42.19 109 GLY A O 1
ATOM 864 N N . GLY A 1 110 ? -12.613 7.264 30.822 1.00 60.16 110 GLY A N 1
ATOM 865 C CA . GLY A 1 110 ? -13.198 7.226 32.156 1.00 60.16 110 GLY A CA 1
ATOM 866 C C . GLY A 1 110 ? -13.875 8.559 32.482 1.00 60.16 110 GLY A C 1
ATOM 867 O O . GLY A 1 110 ? -13.366 9.622 32.135 1.00 60.16 110 GLY A O 1
ATOM 868 N N . GLY A 1 111 ? -15.017 8.488 33.158 1.00 39.72 111 GLY A N 1
ATOM 869 C CA . GLY A 1 111 ? -15.761 9.653 33.618 1.00 39.72 111 GLY A CA 1
ATOM 870 C C . GLY A 1 111 ? -16.939 9.216 34.473 1.00 39.72 111 GLY A C 1
ATOM 871 O O . GLY A 1 111 ? -17.971 8.798 33.959 1.00 39.72 111 GLY A O 1
ATOM 872 N N . ALA A 1 112 ? -16.750 9.276 35.788 1.00 54.12 112 ALA A N 1
ATOM 873 C CA . ALA A 1 112 ? -17.816 9.226 36.774 1.00 54.12 112 ALA A CA 1
ATOM 874 C C . ALA A 1 112 ? -18.895 10.273 36.445 1.00 54.12 112 ALA A C 1
ATOM 876 O O . ALA A 1 112 ? -18.564 11.413 36.129 1.00 54.12 112 ALA A O 1
ATOM 877 N N . GLY A 1 113 ? -20.173 9.903 36.540 1.00 48.34 113 GLY A N 1
ATOM 878 C CA . GLY A 1 113 ? -21.262 10.858 36.327 1.00 48.34 113 GLY A CA 1
ATOM 879 C C . GLY A 1 113 ? -22.594 10.211 35.980 1.00 48.34 113 GLY A C 1
ATOM 880 O O . GLY A 1 113 ? -23.184 10.533 34.958 1.00 48.34 113 GLY A O 1
ATOM 881 N N . GLY A 1 114 ? -23.056 9.283 36.814 1.00 42.59 114 GLY A N 1
ATOM 882 C CA . GLY A 1 114 ? -24.430 8.789 36.792 1.00 42.59 114 GLY A CA 1
ATOM 883 C C . GLY A 1 114 ? -25.047 9.022 38.159 1.00 42.59 114 GLY A C 1
ATOM 884 O O . GLY A 1 114 ? -25.153 8.088 38.948 1.00 42.59 114 GLY A O 1
ATOM 885 N N . ASP A 1 115 ? -25.362 10.284 38.453 1.00 50.22 115 ASP A N 1
ATOM 886 C CA . ASP A 1 115 ? -26.083 10.712 39.650 1.00 50.22 115 ASP A CA 1
ATOM 887 C C . ASP A 1 115 ? -27.508 10.139 39.594 1.00 50.22 115 ASP A C 1
ATOM 889 O O . ASP A 1 115 ? -28.440 10.728 39.052 1.00 50.22 115 ASP A O 1
ATOM 893 N N . GLY A 1 116 ? -27.655 8.910 40.085 1.00 45.00 116 GLY A N 1
ATOM 894 C CA . GLY A 1 116 ? -28.932 8.246 40.305 1.00 45.00 116 GLY A CA 1
ATOM 895 C C . GLY A 1 116 ? -29.532 8.676 41.637 1.00 45.00 116 GLY A C 1
ATOM 896 O O . GLY A 1 116 ? -29.759 7.843 42.513 1.00 45.00 116 GLY A O 1
ATOM 897 N N . SER A 1 117 ? -29.778 9.976 41.803 1.00 52.53 117 SER A N 1
ATOM 898 C CA . SER A 1 117 ? -30.675 10.478 42.838 1.00 52.53 117 SER A CA 1
ATOM 899 C C . SER A 1 117 ? -32.095 9.986 42.542 1.00 52.53 117 SER A C 1
ATOM 901 O O . SER A 1 117 ? -32.872 10.615 41.831 1.00 52.53 117 SER A O 1
ATOM 903 N N . THR A 1 118 ? -32.465 8.841 43.107 1.00 46.00 118 THR A N 1
ATOM 9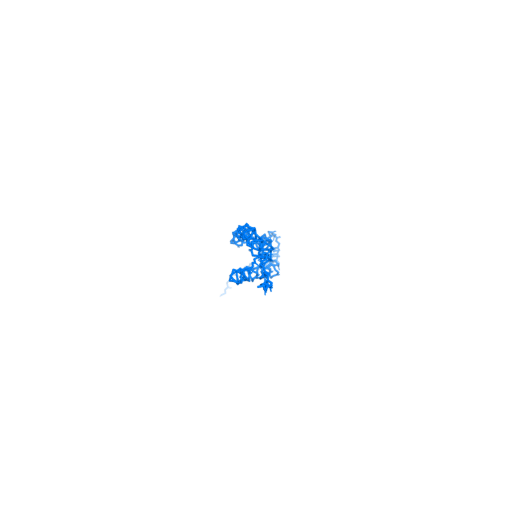04 C CA . THR A 1 118 ? -33.857 8.582 43.495 1.00 46.00 118 THR A CA 1
ATOM 905 C C . THR A 1 118 ? -33.870 7.858 44.832 1.00 46.00 118 THR A C 1
ATOM 907 O O . THR A 1 118 ? -34.246 6.698 44.967 1.00 46.00 118 THR A O 1
ATOM 910 N N . ALA A 1 119 ? -33.456 8.593 45.862 1.00 49.84 119 ALA A N 1
ATOM 911 C CA . ALA A 1 119 ? -34.019 8.392 47.180 1.00 49.84 119 ALA A CA 1
ATOM 912 C C . ALA A 1 119 ? -35.508 8.770 47.110 1.00 49.84 119 ALA A C 1
ATOM 914 O O . ALA A 1 119 ? -35.860 9.942 47.198 1.00 49.84 119 ALA A O 1
ATOM 915 N N . GLN A 1 120 ? -36.388 7.780 46.976 1.00 45.69 120 GLN A N 1
ATOM 916 C CA . GLN A 1 120 ? -37.713 7.888 47.569 1.00 45.69 120 GLN A CA 1
ATOM 917 C C . GLN A 1 120 ? -37.966 6.674 48.450 1.00 45.69 120 GLN A C 1
ATOM 919 O O . GLN A 1 120 ? -38.067 5.531 48.014 1.00 45.69 120 GLN A O 1
ATOM 924 N N . ALA A 1 121 ? -38.016 6.982 49.737 1.00 46.84 121 ALA A N 1
ATOM 925 C CA . ALA A 1 121 ? -38.371 6.095 50.810 1.00 46.84 121 ALA A CA 1
ATOM 926 C C . ALA A 1 121 ? -39.794 5.545 50.642 1.00 46.84 121 ALA A C 1
ATOM 928 O O . ALA A 1 121 ? -40.740 6.292 50.402 1.00 46.84 121 ALA A O 1
ATOM 929 N N . THR A 1 122 ? -39.965 4.266 50.959 1.00 48.12 122 THR A N 1
ATOM 930 C CA . THR A 1 122 ? -40.968 3.887 51.953 1.00 48.12 122 THR A CA 1
ATOM 931 C C . THR A 1 122 ? -40.522 2.618 52.660 1.00 48.12 122 THR A C 1
ATOM 933 O O . THR A 1 122 ? -40.318 1.560 52.072 1.00 48.12 122 THR A O 1
ATOM 936 N N . ARG A 1 123 ? -40.286 2.800 53.956 1.00 50.25 123 ARG A N 1
ATOM 937 C CA . ARG A 1 123 ? -40.100 1.771 54.968 1.00 50.25 123 ARG A CA 1
ATOM 938 C C . ARG A 1 123 ? -41.475 1.418 55.537 1.00 50.25 123 ARG A C 1
ATOM 940 O O . ARG A 1 123 ? -42.281 2.319 55.736 1.00 50.25 123 ARG A O 1
ATOM 947 N N . GLY A 1 124 ? -41.633 0.157 55.937 1.00 42.12 124 GLY A N 1
ATOM 948 C CA . GLY A 1 124 ? -42.676 -0.321 56.855 1.00 42.12 124 GLY A CA 1
ATOM 949 C C . GLY A 1 124 ? -43.910 -0.856 56.126 1.00 42.12 124 GLY A C 1
ATOM 950 O O . GLY A 1 124 ? -44.378 -0.241 55.186 1.00 42.12 124 GLY A O 1
ATOM 951 N N . GLY A 1 125 ? -44.488 -2.005 56.459 1.00 42.19 125 GLY A N 1
ATOM 952 C CA . GLY A 1 125 ? -44.344 -2.862 57.630 1.00 42.19 125 GLY A CA 1
ATOM 953 C C . GLY A 1 125 ? -45.735 -3.388 58.005 1.00 42.19 125 GLY A C 1
ATOM 954 O O . GLY A 1 125 ? -46.653 -2.591 58.102 1.00 42.19 125 GLY A O 1
ATOM 955 N N . GLY A 1 126 ? -45.856 -4.701 58.231 1.00 42.28 126 GLY A N 1
ATOM 956 C CA . GLY A 1 126 ? -46.816 -5.311 59.165 1.00 42.28 126 GLY A CA 1
ATOM 957 C C . GLY A 1 126 ? -48.308 -5.407 58.797 1.00 42.28 126 GLY A C 1
ATOM 958 O O . GLY A 1 126 ? -48.987 -4.403 58.659 1.00 42.28 126 GLY A O 1
ATOM 959 N N . GLY A 1 127 ? -48.818 -6.645 58.855 1.00 40.62 127 GLY A N 1
ATOM 960 C CA . GLY A 1 127 ? -49.982 -6.992 59.686 1.00 40.62 127 GLY A CA 1
ATOM 961 C C . GLY A 1 127 ? -51.382 -6.844 59.083 1.00 40.62 127 GLY A C 1
ATOM 962 O O . GLY A 1 127 ? -51.859 -5.735 58.870 1.00 40.62 127 GLY A O 1
ATOM 963 N N . GLY A 1 128 ? -52.063 -7.984 58.937 1.00 38.16 128 GLY A N 1
ATOM 964 C CA . GLY A 1 128 ? -53.493 -8.122 58.658 1.00 38.16 128 GLY A CA 1
ATOM 965 C C . GLY A 1 128 ? -53.858 -9.586 58.506 1.00 38.16 128 GLY A C 1
ATOM 966 O O . GLY A 1 128 ? -53.590 -10.114 57.407 1.00 38.16 128 GLY A O 1
#

InterPro domains:
  IPR007330 MIT domain [PF04212] (35-97)
  IPR007330 MIT domain [SM00745] (29-106)
  IPR036181 MIT domain superfamily [SSF116846] (27-113)

Foldseek 3Di:
DDDDDDDPDPDCPPPPVVVVLQVVLVVLLVVLLVVLVVLQVVLVVCVVVVVLVSSLVSLVVSLVSLVVSLVSDPDPVVNVVSVVVSVVSVVVSVVSVVCVVVPPDDDDDDDDDDPPPDPDDDDDDDDD

Mean predicted aligned error: 15.52 Å

Radius of gyration: 32.23 Å; Cα contacts (8 Å, |Δi|>4): 67; chains: 1; bounding box: 86×21×122 Å

Secondary structure (DSSP, 8-state):
-----PPP----TTSHHHHHHHHHHHHHHHHHHHHHHHHHHHHHHHHHHT-HHHHHHHHHHHHHHHHHHHHH---HHHHHHHHHHHHHHHHHHHHHHHHHHHTTTSSS--------------------

Solvent-accessible surface area (backbone atoms only — not comparable to full-atom values): 7787 Å² total; per-residue (Å²): 140,80,90,83,75,80,81,79,74,83,73,76,89,63,60,66,65,54,49,53,52,48,52,54,33,52,54,53,33,52,52,32,48,52,54,20,51,53,32,41,54,52,16,54,51,32,46,74,73,66,39,47,73,62,14,40,54,30,39,53,56,19,50,55,31,49,54,54,29,57,71,55,56,82,54,68,70,59,47,49,58,50,50,54,53,49,50,58,52,48,53,51,39,52,52,42,50,52,50,56,70,72,45,76,84,84,84,89,76,91,75,91,84,78,86,77,86,71,90,74,88,82,82,86,78,84,90,133

Sequence (128 aa):
RDATALPPCRRRRGSAEARAAARRAAMSFSNFKETAIEYVKKAVAEDTEGNYEAAYKLYVTALEYFKTALKYEKNPSIKRTLTEKFKEYLDRAEALKGVLDGRQPSNGGGGAGGDGSTAQATRGGGGG